Protein AF-A0A016X2Q0-F1 (afdb_monomer_lite)

Radius of gyration: 22.58 Å; chains: 1; bounding box: 54×31×69 Å

Organism: NCBI:txid53326

Foldseek 3Di:
DPPVQQQDAQLQPRDGHPDHVLPDPVQPDLVVVCVSCVVQCHDQAERHRDPDDDDPQPDFAPLVVPDPPPPVPRDRHYVSNDCNVVVVVVVVVVVVVVVVVVVVVVVVVVVVVPPDDDD

Sequence (119 aa):
MKSSECFMTCVYCNVSGKHYSDACPTVTRVADRISILRKEGRCEICVEKRRGVFCNRRFPCFYCKNSAHGDRQYSPHHASICTKPEEFTRSLQLRKEMNARITEYQRQLEQYGAGPSRD

Structure (mmCIF, N/CA/C/O backbone):
data_AF-A0A016X2Q0-F1
#
_entry.id   AF-A0A016X2Q0-F1
#
loop_
_atom_site.group_PDB
_atom_site.id
_atom_site.type_symbol
_atom_site.label_atom_id
_atom_site.label_alt_id
_atom_site.label_comp_id
_atom_site.label_asym_id
_atom_site.label_entity_id
_atom_site.label_seq_id
_atom_site.pdbx_PDB_ins_code
_atom_site.Cartn_x
_atom_site.Cartn_y
_atom_site.Cartn_z
_atom_site.occupancy
_atom_site.B_iso_or_equiv
_atom_site.auth_seq_id
_atom_site.auth_comp_id
_atom_site.auth_asym_id
_atom_site.auth_atom_id
_atom_site.pdbx_PDB_model_num
ATOM 1 N N . MET A 1 1 ? -2.617 18.814 -9.479 1.00 58.75 1 MET A N 1
ATOM 2 C CA . MET A 1 1 ? -1.494 18.238 -10.246 1.00 58.75 1 MET A CA 1
ATOM 3 C C . MET A 1 1 ? -0.901 19.338 -11.099 1.00 58.75 1 MET A C 1
ATOM 5 O O . MET A 1 1 ? -1.668 20.078 -11.704 1.00 58.75 1 MET A O 1
ATOM 9 N N . LYS A 1 2 ? 0.422 19.508 -11.077 1.00 59.94 2 LYS A N 1
ATOM 10 C CA . LYS A 1 2 ? 1.119 20.480 -11.937 1.00 59.94 2 LYS A CA 1
ATOM 11 C C . LYS A 1 2 ? 1.007 20.039 -13.400 1.00 59.94 2 LYS A C 1
ATOM 13 O O . LYS A 1 2 ? 0.860 18.852 -13.673 1.00 59.94 2 LYS A O 1
ATOM 18 N N . SER A 1 3 ? 1.100 20.971 -14.344 1.00 63.88 3 SER A N 1
ATOM 19 C CA . SER A 1 3 ? 0.874 20.733 -15.781 1.00 63.88 3 SER A CA 1
ATOM 20 C C . SER A 1 3 ? 1.761 19.638 -16.402 1.00 63.88 3 SER A C 1
ATOM 22 O O . SER A 1 3 ? 1.389 19.049 -17.407 1.00 63.88 3 SER A O 1
ATOM 24 N N . SER A 1 4 ? 2.908 19.326 -15.793 1.00 62.81 4 SER A N 1
ATOM 25 C CA . SER A 1 4 ? 3.824 18.248 -16.193 1.00 62.81 4 SER A CA 1
ATOM 26 C C . SER A 1 4 ? 3.466 16.864 -15.627 1.00 62.81 4 SER A C 1
ATOM 28 O O . SER A 1 4 ? 3.975 15.852 -16.103 1.00 62.81 4 SER A O 1
ATOM 30 N N . GLU A 1 5 ? 2.584 16.787 -14.629 1.00 67.69 5 GLU A N 1
ATOM 31 C CA . GLU A 1 5 ? 2.209 15.543 -13.943 1.00 67.69 5 GLU A CA 1
ATOM 32 C C . GLU A 1 5 ? 1.071 14.791 -14.657 1.00 67.69 5 GLU A C 1
ATOM 34 O O . GLU A 1 5 ? 0.840 13.618 -14.369 1.00 67.69 5 GLU A O 1
ATOM 39 N N . CYS A 1 6 ? 0.383 15.422 -15.620 1.00 71.94 6 CYS A N 1
ATOM 40 C CA . CYS A 1 6 ? -0.717 14.795 -16.366 1.00 71.94 6 CYS A CA 1
ATOM 41 C C . CYS A 1 6 ? -0.255 13.658 -17.298 1.00 71.94 6 CYS A C 1
ATOM 43 O O . CYS A 1 6 ? -1.046 12.781 -17.635 1.00 71.94 6 CYS A O 1
ATOM 45 N N . PHE A 1 7 ? 1.027 13.634 -17.669 1.00 75.56 7 PHE A N 1
ATOM 46 C CA . PHE A 1 7 ? 1.617 12.583 -18.503 1.00 75.56 7 PHE A CA 1
ATOM 47 C C . PHE A 1 7 ? 2.207 11.425 -17.687 1.00 75.56 7 PHE A C 1
ATOM 49 O O . PHE A 1 7 ? 2.586 10.397 -18.252 1.00 75.56 7 PHE A O 1
ATOM 56 N N . MET A 1 8 ? 2.298 11.557 -16.358 1.00 84.12 8 MET A N 1
ATOM 57 C CA . MET A 1 8 ? 2.845 10.487 -15.528 1.00 84.12 8 MET A CA 1
ATOM 58 C C . MET A 1 8 ? 1.913 9.284 -15.533 1.00 84.12 8 MET A C 1
ATOM 60 O O . MET A 1 8 ? 0.728 9.403 -15.234 1.00 84.12 8 MET A O 1
ATOM 64 N N . THR A 1 9 ? 2.464 8.119 -15.859 1.00 91.88 9 THR A N 1
ATOM 65 C CA . THR A 1 9 ? 1.717 6.864 -15.943 1.00 91.88 9 THR A CA 1
ATOM 66 C C . THR A 1 9 ? 1.969 6.029 -14.701 1.00 91.88 9 THR A C 1
ATOM 68 O O . THR A 1 9 ? 3.118 5.775 -14.337 1.00 91.88 9 THR A O 1
ATOM 71 N N . CYS A 1 10 ? 0.893 5.602 -14.041 1.00 94.88 10 CYS A N 1
ATOM 72 C CA . CYS A 1 10 ? 0.997 4.701 -12.905 1.00 94.88 10 CYS A CA 1
ATOM 73 C C . CYS A 1 10 ? 1.642 3.378 -13.333 1.00 94.88 10 CYS A C 1
ATOM 75 O O . CYS A 1 10 ? 1.162 2.717 -14.249 1.00 94.88 10 CYS A O 1
ATOM 77 N N . VAL A 1 11 ? 2.692 2.961 -12.623 1.00 95.31 11 VAL A N 1
ATOM 78 C CA . VAL A 1 11 ? 3.467 1.745 -12.936 1.00 95.31 11 VAL A CA 1
ATOM 79 C C . VAL A 1 11 ? 2.648 0.456 -12.777 1.00 95.31 11 VAL A C 1
ATOM 81 O O . VAL A 1 11 ? 3.027 -0.570 -13.326 1.00 95.31 11 VAL A O 1
ATOM 84 N N . TYR A 1 12 ? 1.535 0.496 -12.040 1.00 96.56 12 TYR A N 1
ATOM 85 C CA . TYR A 1 12 ? 0.771 -0.705 -11.688 1.00 96.56 12 TYR A CA 1
ATOM 86 C C . TYR A 1 12 ? -0.522 -0.872 -12.485 1.00 96.56 12 TYR A C 1
ATOM 88 O O . TYR A 1 12 ? -0.838 -1.976 -12.910 1.00 96.56 12 TYR A O 1
ATOM 96 N N . CYS A 1 13 ? -1.281 0.211 -12.682 1.00 95.88 13 CYS A N 1
ATOM 97 C CA . CYS A 1 13 ? -2.557 0.167 -13.409 1.00 95.88 13 CYS A CA 1
ATOM 98 C C . CYS A 1 13 ? -2.500 0.838 -14.787 1.00 95.88 13 CYS A C 1
ATOM 100 O O . CYS A 1 13 ? -3.501 0.849 -15.495 1.00 95.88 13 CYS A O 1
ATOM 102 N N . ASN A 1 14 ? -1.353 1.414 -15.164 1.00 94.25 14 ASN A N 1
ATOM 103 C CA . ASN A 1 14 ? -1.116 2.074 -16.451 1.00 94.25 14 ASN A CA 1
ATOM 104 C C . ASN A 1 14 ? -2.039 3.268 -16.766 1.00 94.25 14 ASN A C 1
ATOM 106 O O . ASN A 1 14 ? -2.060 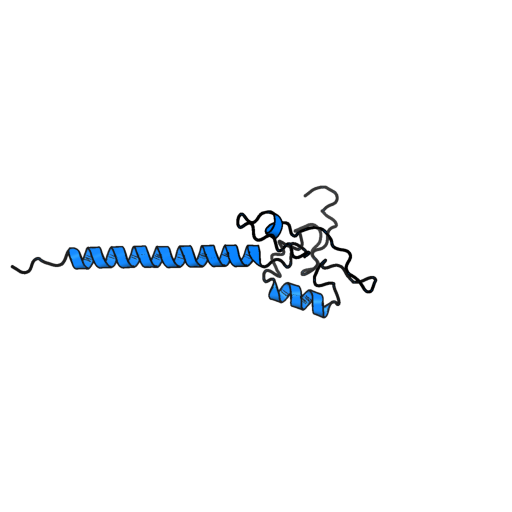3.751 -17.894 1.00 94.25 14 ASN A O 1
ATOM 110 N N . VAL A 1 15 ? -2.763 3.796 -15.775 1.00 94.44 15 VAL A N 1
ATOM 111 C CA . VAL A 1 15 ? -3.545 5.031 -15.922 1.00 94.44 15 VAL A CA 1
ATOM 112 C C . VAL A 1 15 ? -2.619 6.245 -15.837 1.00 94.44 15 VAL A C 1
ATOM 114 O O . VAL A 1 15 ? -1.846 6.376 -14.883 1.00 94.44 15 VAL A O 1
ATOM 117 N N . SER A 1 16 ? -2.719 7.152 -16.808 1.00 93.19 16 SER A N 1
ATOM 118 C CA . SER A 1 16 ? -1.929 8.387 -16.863 1.00 93.19 16 SER A CA 1
ATOM 119 C C . SER A 1 16 ? -2.646 9.569 -16.208 1.00 93.19 16 SER A C 1
ATOM 121 O O . SER A 1 16 ? -3.862 9.717 -16.326 1.00 93.19 16 SER A O 1
ATOM 123 N N . GLY A 1 17 ? -1.899 10.412 -15.494 1.00 88.69 17 GLY A N 1
ATOM 124 C CA . GLY A 1 17 ? -2.346 11.731 -15.035 1.00 88.69 17 GLY A CA 1
ATOM 125 C C . GLY A 1 17 ? -3.468 11.755 -13.997 1.00 88.69 17 GLY A C 1
ATOM 126 O O . GLY A 1 17 ? -3.999 12.824 -13.712 1.00 88.69 17 GLY A O 1
ATOM 127 N N . LYS A 1 18 ? -3.864 10.603 -13.442 1.00 89.62 18 LYS A N 1
ATOM 128 C CA . LYS A 1 18 ? -4.928 10.515 -12.424 1.00 89.62 18 LYS A CA 1
ATOM 129 C C . LYS A 1 18 ? -4.391 10.403 -11.003 1.00 89.62 18 LYS A C 1
ATOM 131 O O . LYS A 1 18 ? -5.018 10.907 -10.080 1.00 89.62 18 LYS A O 1
ATOM 136 N N . HIS A 1 19 ? -3.262 9.727 -10.820 1.00 92.25 19 HIS A N 1
ATOM 137 C CA . HIS A 1 19 ? -2.648 9.511 -9.514 1.00 92.25 19 HIS A CA 1
ATOM 138 C C . HIS A 1 19 ? -1.155 9.213 -9.650 1.00 92.25 19 HIS A C 1
ATOM 140 O O . HIS A 1 19 ? -0.679 8.782 -10.701 1.00 92.25 19 HIS A O 1
ATOM 146 N N . TYR A 1 20 ? -0.430 9.406 -8.554 1.00 91.38 20 TYR A N 1
ATOM 147 C CA . TYR A 1 20 ? 0.929 8.904 -8.396 1.00 91.38 20 TYR A CA 1
ATOM 148 C C . TYR A 1 20 ? 0.912 7.402 -8.111 1.00 91.38 20 TYR A C 1
ATOM 150 O O . TYR A 1 20 ? -0.010 6.903 -7.469 1.00 91.38 20 TYR A O 1
ATOM 158 N N . SER A 1 21 ? 1.940 6.674 -8.555 1.00 93.56 21 SER A N 1
ATOM 159 C CA . SER A 1 21 ? 2.012 5.214 -8.397 1.00 93.56 21 SER A CA 1
ATOM 160 C C . SER A 1 21 ? 1.885 4.749 -6.938 1.00 93.56 21 SER A C 1
ATOM 162 O O . SER A 1 21 ? 1.354 3.672 -6.687 1.00 93.56 21 SER A O 1
ATOM 164 N N . ASP A 1 22 ? 2.345 5.534 -5.961 1.00 93.12 22 ASP A N 1
ATOM 165 C CA . ASP A 1 22 ? 2.210 5.215 -4.531 1.00 93.12 22 ASP A CA 1
ATOM 166 C C . ASP A 1 22 ? 0.768 5.289 -4.014 1.00 93.12 22 ASP A C 1
ATOM 168 O O . ASP A 1 22 ? 0.408 4.525 -3.115 1.00 93.12 22 ASP A O 1
ATOM 172 N N . ALA A 1 23 ? -0.068 6.094 -4.663 1.00 93.75 23 ALA A N 1
ATOM 173 C CA . ALA A 1 23 ? -1.490 6.261 -4.396 1.00 93.75 23 ALA A CA 1
ATOM 174 C C . ALA A 1 23 ? -2.394 5.484 -5.376 1.00 93.75 23 ALA A C 1
ATOM 176 O O . ALA A 1 23 ? -3.546 5.863 -5.584 1.00 93.75 23 ALA A O 1
ATOM 177 N N . CYS A 1 24 ? -1.897 4.413 -6.011 1.00 95.69 24 CYS A N 1
ATOM 178 C CA . CYS A 1 24 ? -2.708 3.621 -6.939 1.00 95.69 24 CYS A CA 1
ATOM 179 C C . CYS A 1 24 ? -3.942 3.005 -6.247 1.00 95.69 24 CYS A C 1
ATOM 181 O O . CYS A 1 24 ? -3.762 2.213 -5.317 1.00 95.69 24 CYS A O 1
ATOM 183 N N . PRO A 1 25 ? -5.175 3.305 -6.712 1.00 95.00 25 PRO A N 1
ATOM 184 C CA . PRO A 1 25 ? -6.400 2.786 -6.102 1.00 95.00 25 PRO A CA 1
ATOM 185 C C . PRO A 1 25 ? -6.721 1.350 -6.536 1.00 95.00 25 PRO A C 1
ATOM 187 O O . PRO A 1 25 ? -7.441 0.648 -5.838 1.00 95.00 25 PRO A O 1
ATOM 190 N N . THR A 1 26 ? -6.198 0.906 -7.682 1.00 97.12 26 THR A N 1
ATOM 191 C CA . THR A 1 26 ? -6.445 -0.440 -8.222 1.00 97.12 26 THR A CA 1
ATOM 192 C C . THR A 1 26 ? -5.517 -1.479 -7.600 1.00 97.12 26 THR A C 1
ATOM 194 O O . THR A 1 26 ? -5.939 -2.592 -7.312 1.00 97.12 26 THR A O 1
ATOM 197 N N . VAL A 1 27 ? -4.249 -1.118 -7.381 1.00 96.69 27 VAL A N 1
ATOM 198 C CA . VAL A 1 27 ? -3.241 -1.996 -6.776 1.00 96.69 27 VAL A CA 1
ATOM 199 C C . VAL A 1 27 ? -2.813 -1.379 -5.453 1.00 96.69 27 VAL A C 1
ATOM 201 O O . VAL A 1 27 ? -1.872 -0.582 -5.378 1.00 96.69 27 VAL A O 1
ATOM 204 N N . THR A 1 28 ? -3.559 -1.709 -4.404 1.00 94.81 28 THR A N 1
ATOM 205 C CA . THR A 1 28 ? -3.413 -1.089 -3.083 1.00 94.81 28 THR A CA 1
ATOM 206 C C . THR A 1 28 ? -2.321 -1.743 -2.248 1.00 94.81 28 THR A C 1
ATOM 208 O O . THR A 1 28 ? -1.620 -1.029 -1.538 1.00 94.81 28 THR A O 1
ATOM 211 N N . ARG A 1 29 ? -2.134 -3.065 -2.371 1.00 96.81 29 ARG A N 1
ATOM 212 C CA . ARG A 1 29 ? -1.190 -3.824 -1.542 1.00 96.81 29 ARG A CA 1
ATOM 213 C C . ARG A 1 29 ? 0.236 -3.774 -2.085 1.00 96.81 29 ARG A C 1
ATOM 215 O O . ARG A 1 29 ? 0.480 -4.070 -3.253 1.00 96.81 29 ARG A O 1
ATOM 222 N N . VAL A 1 30 ? 1.204 -3.512 -1.216 1.00 96.38 30 VAL A N 1
ATOM 223 C CA . VAL A 1 30 ? 2.643 -3.503 -1.506 1.00 96.38 30 VAL A CA 1
ATOM 224 C C . VAL A 1 30 ? 3.109 -4.860 -2.024 1.00 96.38 30 VAL A C 1
ATOM 226 O O . VAL A 1 30 ? 3.897 -4.909 -2.964 1.00 96.38 30 VAL A O 1
ATOM 229 N N . ALA A 1 31 ? 2.584 -5.959 -1.477 1.00 97.19 31 ALA A N 1
ATOM 230 C CA . ALA A 1 31 ? 2.899 -7.305 -1.956 1.00 97.19 31 ALA A CA 1
ATOM 231 C C . ALA A 1 31 ? 2.532 -7.492 -3.442 1.00 97.19 31 ALA A C 1
ATOM 233 O O . ALA A 1 31 ? 3.348 -7.983 -4.226 1.00 97.19 31 ALA A O 1
ATOM 234 N N . ASP A 1 32 ? 1.349 -7.025 -3.848 1.00 97.88 32 ASP A N 1
ATOM 235 C CA . ASP A 1 32 ? 0.877 -7.121 -5.234 1.00 97.88 32 ASP A CA 1
ATOM 236 C C . ASP A 1 32 ? 1.711 -6.221 -6.152 1.00 97.88 32 ASP A C 1
ATOM 238 O O . ASP A 1 32 ? 2.118 -6.629 -7.240 1.00 97.88 32 ASP A O 1
ATOM 242 N N . ARG A 1 33 ? 2.057 -5.019 -5.676 1.00 97.38 33 ARG A N 1
ATOM 243 C CA . ARG A 1 33 ? 2.961 -4.098 -6.378 1.00 97.38 33 ARG A CA 1
ATOM 244 C C . ARG A 1 33 ? 4.322 -4.743 -6.641 1.00 97.38 33 ARG A C 1
ATOM 246 O O . ARG A 1 33 ? 4.792 -4.707 -7.774 1.00 97.38 33 ARG A O 1
ATOM 253 N N . ILE A 1 34 ? 4.934 -5.372 -5.636 1.00 96.06 34 ILE A N 1
ATOM 254 C CA . ILE A 1 34 ? 6.217 -6.082 -5.780 1.00 96.06 34 ILE A CA 1
ATOM 255 C C . ILE A 1 34 ? 6.094 -7.232 -6.789 1.00 96.06 34 ILE A C 1
ATOM 257 O O . ILE A 1 34 ? 6.966 -7.391 -7.643 1.00 96.06 34 ILE A O 1
ATOM 261 N N . SER A 1 35 ? 5.000 -7.996 -6.739 1.00 97.38 35 SER A N 1
ATOM 262 C CA . SER A 1 35 ? 4.733 -9.077 -7.696 1.00 97.38 35 SER A CA 1
ATOM 263 C C . SER A 1 35 ? 4.678 -8.568 -9.142 1.00 97.38 35 SER A C 1
ATOM 265 O O . SER A 1 35 ? 5.329 -9.131 -10.025 1.00 97.38 35 SER A O 1
ATOM 267 N N . ILE A 1 36 ? 3.992 -7.444 -9.381 1.00 96.81 36 ILE A N 1
ATOM 268 C CA . ILE A 1 36 ? 3.946 -6.786 -10.697 1.00 96.81 36 ILE A CA 1
ATOM 269 C C . ILE A 1 36 ? 5.348 -6.358 -11.142 1.00 96.81 36 ILE A C 1
ATOM 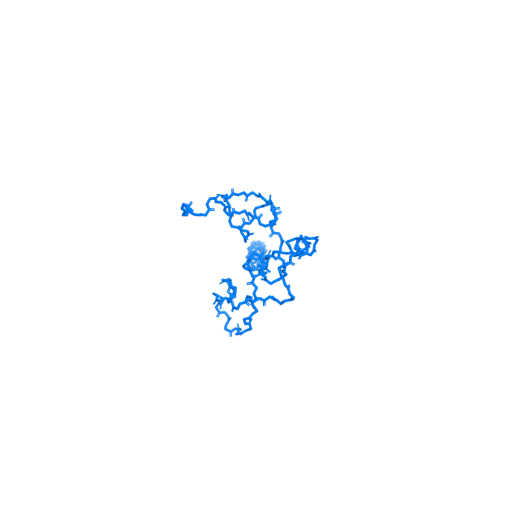271 O O . ILE A 1 36 ? 5.744 -6.652 -12.268 1.00 96.81 36 ILE A O 1
ATOM 275 N N . LEU A 1 37 ? 6.133 -5.719 -10.265 1.00 95.12 37 LEU A N 1
ATOM 276 C CA . LEU A 1 37 ? 7.494 -5.286 -10.608 1.00 95.12 37 LEU A CA 1
ATOM 277 C C . LEU A 1 37 ? 8.378 -6.464 -11.026 1.00 95.12 37 LEU A C 1
ATOM 279 O O . LEU A 1 37 ? 9.084 -6.362 -12.029 1.00 95.12 37 LEU A O 1
ATOM 283 N N . ARG A 1 38 ? 8.307 -7.587 -10.301 1.00 94.25 38 ARG A N 1
ATOM 284 C CA . ARG A 1 38 ? 9.032 -8.820 -10.642 1.00 94.25 38 ARG A CA 1
ATOM 285 C C . ARG A 1 38 ? 8.603 -9.368 -11.993 1.00 94.25 38 ARG A C 1
ATOM 287 O O . ARG A 1 38 ? 9.457 -9.628 -12.837 1.00 94.25 38 ARG A O 1
ATOM 294 N N . LYS A 1 39 ? 7.291 -9.489 -12.212 1.00 95.19 39 LYS A N 1
ATOM 295 C CA . LYS A 1 39 ? 6.713 -9.988 -13.466 1.00 95.19 39 LYS A CA 1
ATOM 296 C C . LYS A 1 39 ? 7.129 -9.138 -14.669 1.00 95.19 39 LYS A C 1
ATOM 298 O O . LYS A 1 39 ? 7.388 -9.675 -15.738 1.00 95.19 39 LYS A O 1
ATOM 303 N N . GLU A 1 40 ? 7.223 -7.824 -14.492 1.00 93.50 40 GLU A N 1
ATOM 304 C CA . GLU A 1 40 ? 7.616 -6.883 -15.546 1.00 93.50 40 GLU A CA 1
ATOM 305 C C . GLU A 1 40 ? 9.134 -6.643 -15.642 1.00 93.50 40 GLU A C 1
ATOM 307 O O . GLU A 1 40 ? 9.580 -5.813 -16.437 1.00 93.50 40 GLU A O 1
ATOM 312 N N . GLY A 1 41 ? 9.946 -7.324 -14.824 1.00 92.06 41 GLY A N 1
ATOM 313 C CA . GLY A 1 41 ? 11.404 -7.165 -14.813 1.00 92.06 41 GLY A CA 1
ATOM 314 C C . GLY A 1 41 ? 11.892 -5.788 -14.335 1.00 92.06 41 GLY A C 1
ATOM 315 O O . GLY A 1 41 ? 13.019 -5.378 -14.642 1.00 92.06 41 GLY A O 1
ATOM 316 N N . ARG A 1 42 ? 11.060 -5.058 -13.590 1.00 92.94 42 ARG A N 1
ATOM 317 C CA . ARG A 1 42 ? 11.363 -3.733 -13.038 1.00 92.94 42 ARG A CA 1
ATOM 318 C C . ARG A 1 42 ? 12.197 -3.830 -11.766 1.00 92.94 42 ARG A C 1
ATOM 320 O O . ARG A 1 42 ? 12.257 -4.855 -11.096 1.00 92.94 42 ARG A O 1
ATOM 327 N N . CYS A 1 43 ? 12.859 -2.732 -11.425 1.00 91.44 43 CYS A N 1
ATOM 328 C CA . CYS A 1 43 ? 13.647 -2.655 -10.205 1.00 91.44 43 CYS A CA 1
ATOM 329 C C . CYS A 1 43 ? 12.751 -2.584 -8.954 1.00 91.44 43 CYS A C 1
ATOM 331 O O . CYS A 1 43 ? 11.974 -1.644 -8.805 1.00 91.44 43 CYS A O 1
ATOM 333 N N . GLU A 1 44 ? 12.941 -3.500 -8.001 1.00 91.31 44 GLU A N 1
ATOM 334 C CA . GLU A 1 44 ? 12.255 -3.513 -6.691 1.00 91.31 44 GLU A CA 1
ATOM 335 C C . GLU A 1 44 ? 12.754 -2.429 -5.715 1.00 91.31 44 GLU A C 1
ATOM 337 O O . GLU A 1 44 ? 12.414 -2.441 -4.541 1.00 91.31 44 GLU A O 1
ATOM 342 N N . ILE A 1 45 ? 13.565 -1.478 -6.185 1.00 90.50 45 ILE A N 1
ATOM 343 C CA . ILE A 1 45 ? 14.015 -0.315 -5.410 1.00 90.50 45 ILE A CA 1
ATOM 344 C C . ILE A 1 45 ? 13.452 0.970 -6.012 1.00 90.50 45 ILE A C 1
ATOM 346 O O . ILE A 1 45 ? 12.887 1.792 -5.295 1.00 90.50 45 ILE A O 1
ATOM 350 N N . CYS A 1 46 ? 13.606 1.179 -7.323 1.00 91.19 46 CYS A N 1
ATOM 351 C CA . CYS A 1 46 ? 13.214 2.429 -7.978 1.00 91.19 46 CYS A CA 1
ATOM 352 C C . CYS A 1 46 ? 11.996 2.329 -8.895 1.00 91.19 46 CYS A C 1
ATOM 354 O O . CYS A 1 46 ? 11.635 3.356 -9.448 1.00 91.19 46 CYS A O 1
ATOM 356 N N . VAL A 1 47 ? 11.393 1.147 -9.062 1.00 93.31 47 VAL A N 1
ATOM 357 C CA . VAL A 1 47 ? 10.226 0.832 -9.922 1.00 93.31 47 VAL A CA 1
ATOM 358 C C . VAL A 1 47 ? 10.401 1.052 -11.431 1.00 93.31 47 VAL A C 1
ATOM 360 O O . VAL A 1 47 ? 9.538 0.679 -12.232 1.00 93.31 47 VAL A O 1
ATOM 363 N N . GLU A 1 48 ? 11.545 1.587 -11.844 1.00 90.06 48 GLU A N 1
ATOM 364 C CA . GLU A 1 48 ? 11.882 1.784 -13.249 1.00 90.06 48 GLU A CA 1
ATOM 365 C C . GLU A 1 48 ? 12.197 0.466 -13.963 1.00 90.06 48 GLU A C 1
ATOM 367 O O . GLU A 1 48 ? 12.701 -0.498 -13.369 1.00 90.06 48 GLU A O 1
ATOM 372 N N . LYS A 1 49 ? 11.940 0.439 -15.277 1.00 88.19 49 LYS A N 1
ATOM 373 C CA . LYS A 1 49 ? 12.450 -0.626 -16.149 1.00 88.19 49 LYS A CA 1
ATOM 374 C C . LYS A 1 49 ? 13.976 -0.533 -16.175 1.00 88.19 49 LYS A C 1
ATOM 376 O O . LYS A 1 49 ? 14.533 0.531 -16.449 1.00 88.19 49 LYS A O 1
ATOM 381 N N . ARG A 1 50 ? 14.662 -1.636 -15.867 1.00 74.81 50 ARG A N 1
ATOM 382 C CA . ARG A 1 50 ? 16.129 -1.658 -15.822 1.00 74.81 50 ARG A CA 1
ATOM 383 C C . ARG A 1 50 ? 16.702 -1.379 -17.215 1.00 74.81 50 ARG A C 1
ATOM 385 O O . ARG A 1 50 ? 16.414 -2.113 -18.152 1.00 74.81 50 ARG A O 1
ATOM 392 N N . ARG A 1 51 ? 17.538 -0.342 -17.333 1.00 64.75 51 ARG A N 1
ATOM 393 C CA . ARG A 1 51 ? 18.405 -0.094 -18.505 1.00 64.75 51 ARG A CA 1
ATOM 394 C C . ARG A 1 51 ? 19.867 -0.525 -18.264 1.00 64.75 51 ARG A C 1
ATOM 396 O O . ARG A 1 51 ? 20.725 -0.233 -19.083 1.00 64.75 51 ARG A O 1
ATOM 403 N N . GLY A 1 52 ? 20.157 -1.196 -17.142 1.00 63.69 52 GLY A N 1
ATOM 404 C CA . GLY A 1 52 ? 21.503 -1.616 -16.731 1.00 63.69 52 GLY A CA 1
ATOM 405 C C . GLY A 1 52 ? 21.494 -2.534 -15.500 1.00 63.69 52 GLY A C 1
ATOM 406 O O . GLY A 1 52 ? 20.426 -2.913 -15.015 1.00 63.69 52 GLY A O 1
ATOM 407 N N . VAL A 1 53 ? 22.686 -2.887 -15.002 1.00 66.81 53 VAL A N 1
ATOM 408 C CA . VAL A 1 53 ? 22.886 -3.925 -13.964 1.00 66.81 53 VAL A CA 1
ATOM 409 C C . VAL A 1 53 ? 22.591 -3.422 -12.540 1.00 66.81 53 VAL A C 1
ATOM 411 O O . VAL A 1 53 ? 22.094 -4.185 -11.715 1.00 66.81 53 VAL A O 1
ATOM 414 N N . PHE A 1 54 ? 22.820 -2.135 -12.253 1.00 76.00 54 PHE A N 1
ATOM 415 C CA . PHE A 1 54 ? 22.720 -1.573 -10.898 1.00 76.00 54 PHE A CA 1
ATOM 416 C C . PHE A 1 54 ? 21.641 -0.487 -10.773 1.00 76.00 54 PHE A C 1
ATOM 418 O O . PHE A 1 54 ? 21.433 0.322 -11.678 1.00 76.00 54 PHE A O 1
ATOM 425 N N . CYS A 1 55 ? 20.950 -0.458 -9.627 1.00 85.25 55 CYS A N 1
ATOM 426 C CA . CYS A 1 55 ? 20.010 0.607 -9.282 1.00 85.25 55 CYS A CA 1
ATOM 427 C C . CYS A 1 55 ? 20.756 1.803 -8.676 1.00 85.25 55 CYS A C 1
ATOM 429 O O . CYS A 1 55 ? 21.421 1.662 -7.655 1.00 85.25 55 CYS A O 1
ATOM 431 N N . ASN A 1 56 ? 20.580 2.996 -9.250 1.00 81.69 56 ASN A N 1
ATOM 432 C CA . ASN A 1 56 ? 21.238 4.224 -8.781 1.00 81.69 56 ASN A CA 1
ATOM 433 C C . ASN A 1 56 ? 20.373 5.067 -7.826 1.00 81.69 56 ASN A C 1
ATOM 435 O O . ASN A 1 56 ? 20.670 6.240 -7.592 1.00 81.69 56 ASN A O 1
ATOM 439 N N . ARG A 1 57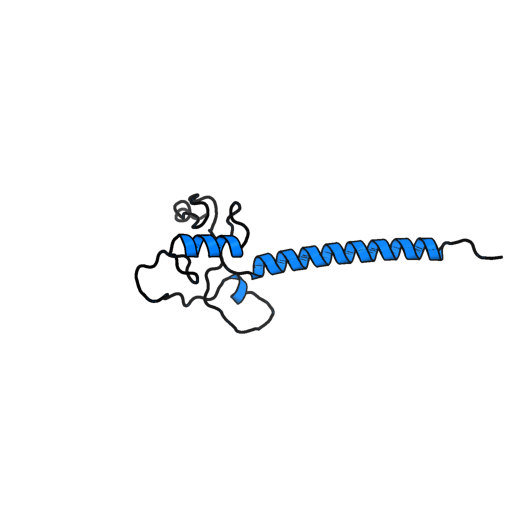 ? 19.281 4.516 -7.278 1.00 84.56 57 ARG A N 1
ATOM 440 C CA . ARG A 1 57 ? 18.427 5.261 -6.343 1.00 84.56 57 ARG A CA 1
ATOM 441 C C . ARG A 1 57 ? 19.160 5.471 -5.020 1.00 84.56 57 ARG A C 1
ATOM 443 O O . ARG A 1 57 ? 19.425 4.520 -4.298 1.00 84.56 57 ARG A O 1
ATOM 450 N N . ARG A 1 58 ? 19.414 6.736 -4.688 1.00 80.44 58 ARG A N 1
ATOM 451 C CA . ARG A 1 58 ? 20.056 7.152 -3.427 1.00 80.44 58 ARG A CA 1
ATOM 452 C C . ARG A 1 58 ? 19.121 7.918 -2.489 1.00 80.44 58 ARG A C 1
ATOM 454 O O . ARG A 1 58 ? 19.456 8.133 -1.332 1.00 8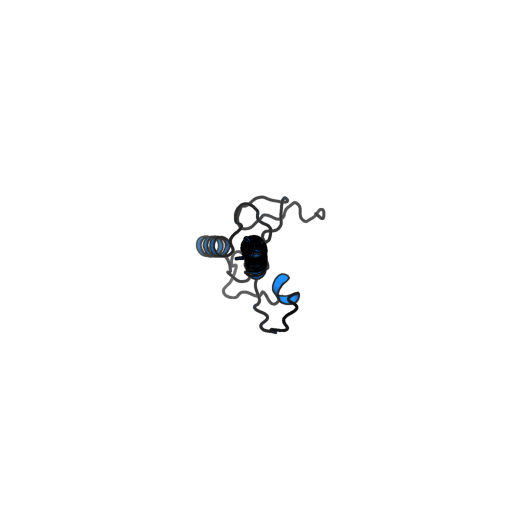0.44 58 ARG A O 1
ATOM 461 N N . PHE A 1 59 ? 17.955 8.340 -2.981 1.00 82.00 59 PHE A N 1
ATOM 462 C CA . PHE A 1 59 ? 17.027 9.161 -2.207 1.00 82.00 59 PHE A CA 1
ATOM 463 C C . PHE A 1 59 ? 16.214 8.324 -1.212 1.00 82.00 59 PHE A C 1
ATOM 465 O O . PHE A 1 59 ? 15.695 7.265 -1.593 1.00 82.00 59 PHE A O 1
ATOM 472 N N . PRO A 1 60 ? 16.049 8.811 0.033 1.00 86.12 60 PRO A N 1
ATOM 473 C CA . PRO A 1 60 ? 15.240 8.128 1.027 1.00 86.12 60 PRO A CA 1
ATOM 474 C C . PRO A 1 60 ? 13.770 8.099 0.600 1.00 86.12 60 PRO A C 1
ATOM 476 O O . PRO A 1 60 ? 13.265 9.009 -0.064 1.00 86.12 60 PRO A O 1
ATOM 479 N N . CYS A 1 61 ? 13.068 7.044 1.004 1.00 89.50 61 CYS A N 1
ATOM 480 C CA . CYS A 1 61 ? 11.620 6.974 0.857 1.00 89.50 61 CYS A CA 1
ATOM 481 C C . CYS A 1 61 ? 10.944 8.110 1.645 1.00 89.50 61 CYS A C 1
ATOM 483 O O . CYS A 1 61 ? 11.307 8.370 2.794 1.00 89.50 61 CYS A O 1
ATOM 485 N N . PHE A 1 62 ? 9.933 8.748 1.047 1.00 87.38 62 PHE A N 1
ATOM 486 C CA . PHE A 1 62 ? 9.158 9.829 1.666 1.00 87.38 62 PHE A CA 1
ATOM 487 C C . PHE A 1 62 ? 8.566 9.419 3.025 1.00 87.38 62 PHE A C 1
ATOM 489 O O . PHE A 1 62 ? 8.707 10.146 4.005 1.00 87.38 62 PHE A O 1
ATOM 496 N N . TYR A 1 63 ? 7.973 8.224 3.109 1.00 88.50 63 TYR A N 1
ATOM 497 C CA . TYR A 1 63 ? 7.373 7.718 4.346 1.00 88.50 63 TYR A CA 1
ATOM 498 C C . TYR A 1 63 ? 8.416 7.337 5.399 1.00 88.50 63 TYR A C 1
ATOM 500 O O . TYR A 1 63 ? 8.186 7.522 6.591 1.00 88.50 63 TYR A O 1
ATOM 508 N N . CYS A 1 64 ? 9.578 6.828 4.979 1.00 86.44 64 CYS A N 1
ATOM 509 C CA . CYS A 1 64 ? 10.637 6.468 5.920 1.00 86.44 64 CYS A CA 1
ATOM 510 C C . CYS A 1 64 ? 11.373 7.681 6.472 1.00 86.44 64 CYS A C 1
ATOM 512 O O . CYS A 1 64 ? 11.719 7.681 7.644 1.00 86.44 64 CYS A O 1
ATOM 514 N N . LYS A 1 65 ? 11.571 8.720 5.658 1.00 82.38 65 LYS A N 1
ATOM 515 C CA . LYS A 1 65 ? 12.154 9.988 6.105 1.00 82.38 65 LYS A CA 1
ATOM 516 C C . LYS A 1 65 ? 11.329 10.639 7.220 1.00 82.38 65 LYS A C 1
ATOM 518 O O . LYS A 1 65 ? 11.896 11.257 8.111 1.00 82.38 65 LYS A O 1
ATOM 523 N N . ASN A 1 66 ? 10.005 10.538 7.138 1.00 71.88 66 ASN A N 1
ATOM 524 C CA . ASN A 1 66 ? 9.088 11.288 7.996 1.00 71.88 66 ASN A CA 1
ATOM 525 C C . ASN A 1 66 ? 8.601 10.494 9.222 1.00 71.88 66 ASN A C 1
ATOM 527 O O . ASN A 1 66 ? 7.716 10.964 9.934 1.00 71.88 66 ASN A O 1
ATOM 531 N N . SER A 1 67 ? 9.120 9.290 9.480 1.00 65.62 67 SER A N 1
ATOM 532 C CA . SER A 1 67 ? 8.717 8.527 10.664 1.00 65.62 67 SER A CA 1
ATOM 533 C C . SER A 1 67 ? 9.371 9.079 11.932 1.00 65.62 67 SER A C 1
ATOM 535 O O . SER A 1 67 ? 10.592 9.160 12.009 1.00 65.62 67 SER A O 1
ATOM 537 N N . ALA A 1 68 ? 8.549 9.401 12.937 1.00 62.22 68 ALA A N 1
ATOM 538 C CA . ALA A 1 68 ? 8.963 9.962 14.229 1.00 62.22 68 ALA A CA 1
ATOM 539 C C . ALA A 1 68 ? 9.864 9.032 15.068 1.00 62.22 68 ALA A C 1
ATOM 541 O O . ALA A 1 68 ? 10.547 9.484 15.984 1.00 62.22 68 ALA A O 1
ATOM 542 N N . HIS A 1 69 ? 9.888 7.736 14.754 1.00 55.62 69 HIS A N 1
ATOM 543 C CA . HIS A 1 69 ? 10.819 6.789 15.351 1.00 55.62 69 HIS A CA 1
ATOM 544 C C . HIS A 1 69 ? 12.148 6.887 14.602 1.00 55.62 69 HIS A C 1
ATOM 546 O O . HIS A 1 69 ? 12.235 6.474 13.448 1.00 55.62 69 HIS A O 1
ATOM 552 N N . GLY A 1 70 ? 13.161 7.463 15.259 1.00 50.12 70 GLY A N 1
ATOM 553 C CA . GLY A 1 70 ? 14.525 7.694 14.761 1.00 50.12 70 GLY A CA 1
ATOM 554 C C . GLY A 1 70 ? 15.351 6.433 14.476 1.00 50.12 70 GLY A C 1
ATOM 555 O O . GLY A 1 70 ? 16.570 6.451 14.627 1.00 50.12 70 GLY A O 1
ATOM 556 N N . ASP A 1 71 ? 14.698 5.355 14.056 1.00 53.19 71 ASP A N 1
ATOM 557 C CA . ASP A 1 71 ? 15.301 4.257 13.319 1.00 53.19 71 ASP A CA 1
ATOM 558 C C . ASP A 1 71 ? 15.910 4.852 12.034 1.00 53.19 71 ASP A C 1
ATOM 560 O O . ASP A 1 71 ? 15.230 5.211 11.072 1.00 53.19 71 ASP A O 1
ATOM 564 N N . ARG A 1 72 ? 17.233 5.032 12.067 1.00 53.28 72 ARG A N 1
ATOM 565 C CA . ARG A 1 72 ? 18.052 5.554 10.967 1.00 53.28 72 ARG A CA 1
ATOM 566 C C . ARG A 1 72 ? 18.340 4.500 9.894 1.00 53.28 72 ARG A C 1
ATOM 568 O O . ARG A 1 72 ? 19.266 4.696 9.106 1.00 53.28 72 ARG A O 1
ATOM 575 N N . GLN A 1 73 ? 17.599 3.394 9.820 1.00 57.19 73 GLN A N 1
ATOM 576 C CA . GLN A 1 73 ? 17.764 2.424 8.746 1.00 57.19 73 GLN A CA 1
ATOM 577 C C . GLN A 1 73 ? 17.024 2.917 7.496 1.00 57.19 73 GLN A C 1
ATOM 579 O O . GLN A 1 73 ? 15.955 2.453 7.098 1.00 57.19 73 GLN A O 1
ATOM 584 N N . TYR A 1 74 ? 17.619 3.928 6.861 1.00 64.94 74 TYR A N 1
ATOM 585 C CA . TYR A 1 74 ? 17.196 4.436 5.566 1.00 64.94 74 TYR A CA 1
ATOM 586 C C . TYR A 1 74 ? 17.374 3.344 4.508 1.00 64.94 74 TYR A C 1
ATOM 588 O O . TYR A 1 74 ? 18.432 3.217 3.901 1.00 64.94 74 TYR A O 1
ATOM 596 N N . SER A 1 75 ? 16.325 2.563 4.259 1.00 71.12 75 SER A N 1
ATOM 597 C CA . SER A 1 75 ? 16.270 1.706 3.078 1.00 71.12 75 SER A CA 1
ATOM 598 C C . SER A 1 75 ? 15.960 2.575 1.851 1.00 71.12 75 SER A C 1
ATOM 600 O O . SER A 1 75 ? 14.885 3.193 1.808 1.00 71.12 75 SER A O 1
ATOM 602 N N . PRO A 1 76 ? 16.858 2.677 0.853 1.00 84.19 76 PRO A N 1
ATOM 603 C CA . PRO A 1 76 ? 16.539 3.346 -0.397 1.00 84.19 76 PRO A CA 1
ATOM 604 C C . PRO A 1 76 ? 15.487 2.513 -1.133 1.00 84.19 76 PRO A C 1
ATOM 606 O O . PRO A 1 76 ? 15.772 1.430 -1.628 1.00 84.19 76 PRO A O 1
ATOM 609 N N . HIS A 1 77 ? 14.259 3.023 -1.203 1.00 90.94 77 HIS A N 1
ATOM 610 C CA . HIS A 1 77 ? 13.169 2.442 -1.987 1.00 90.94 77 HIS A CA 1
ATOM 611 C C . HIS A 1 77 ? 12.194 3.526 -2.453 1.00 90.94 77 HIS A C 1
ATOM 613 O O . HIS A 1 77 ? 12.197 4.666 -1.967 1.00 90.94 77 HIS A O 1
ATOM 619 N N . HIS A 1 78 ? 11.395 3.200 -3.462 1.00 92.94 78 HIS A N 1
ATOM 620 C CA . HIS A 1 78 ? 10.350 4.063 -3.986 1.00 92.94 78 HIS A CA 1
ATOM 621 C C . HIS A 1 78 ? 9.157 4.083 -3.026 1.00 92.94 78 HIS A C 1
ATOM 623 O O . HIS A 1 78 ? 8.792 3.055 -2.464 1.00 92.94 78 HIS A O 1
ATOM 629 N N . ALA A 1 79 ? 8.519 5.244 -2.853 1.00 92.50 79 ALA A N 1
ATOM 630 C CA . ALA A 1 79 ? 7.404 5.408 -1.914 1.00 92.50 79 ALA A CA 1
ATOM 631 C C . ALA A 1 79 ? 6.272 4.394 -2.158 1.00 92.50 79 ALA A C 1
ATOM 633 O O . ALA A 1 79 ? 5.657 3.898 -1.220 1.00 92.50 79 ALA A O 1
ATOM 634 N N . SER A 1 80 ? 6.067 4.008 -3.418 1.00 94.62 80 SER A N 1
ATOM 635 C CA . SER A 1 80 ? 5.012 3.080 -3.820 1.00 94.62 80 SER A CA 1
ATOM 636 C C . SER A 1 80 ? 5.196 1.628 -3.380 1.00 94.62 80 SER A C 1
ATOM 638 O O . SER A 1 80 ? 4.258 0.853 -3.535 1.00 94.62 80 SER A O 1
ATOM 640 N N . ILE A 1 81 ? 6.360 1.248 -2.861 1.00 94.94 81 ILE A N 1
ATOM 641 C CA . ILE A 1 81 ? 6.630 -0.090 -2.309 1.00 94.94 81 ILE A CA 1
ATOM 642 C C . ILE A 1 81 ? 6.965 -0.036 -0.812 1.00 94.94 81 ILE A C 1
ATOM 644 O O . ILE A 1 81 ? 7.461 -1.004 -0.247 1.00 94.94 81 ILE A O 1
ATOM 648 N N . CYS A 1 82 ? 6.715 1.102 -0.163 1.00 93.44 82 CYS A N 1
ATOM 649 C CA . CYS A 1 82 ? 6.893 1.245 1.275 1.00 93.44 82 CYS A CA 1
ATOM 650 C C . CYS A 1 82 ? 5.722 0.606 2.028 1.00 93.44 82 CYS A C 1
ATOM 652 O O . CYS A 1 82 ? 4.570 0.898 1.717 1.00 93.44 82 CYS A O 1
ATOM 654 N N . THR A 1 83 ? 6.001 -0.195 3.058 1.00 93.38 83 THR A N 1
ATOM 655 C CA . THR A 1 83 ? 4.972 -0.831 3.902 1.00 93.38 83 THR A CA 1
ATOM 656 C C . THR A 1 83 ? 4.388 0.102 4.964 1.00 93.38 83 THR A C 1
ATOM 658 O O . THR A 1 83 ? 3.283 -0.146 5.443 1.00 93.38 83 THR A O 1
ATOM 661 N N . LYS A 1 84 ? 5.068 1.211 5.298 1.00 91.25 84 LYS A N 1
ATOM 662 C CA . LYS A 1 84 ? 4.653 2.128 6.378 1.00 91.25 84 LYS A CA 1
ATOM 663 C C . LYS A 1 84 ? 3.207 2.641 6.253 1.00 91.25 84 LYS A C 1
ATOM 665 O O . LYS A 1 84 ? 2.516 2.648 7.269 1.00 91.25 84 LYS A O 1
ATOM 670 N N . PRO A 1 85 ? 2.698 3.048 5.070 1.00 91.62 85 PRO A N 1
ATOM 671 C CA . PRO A 1 85 ? 1.294 3.443 4.932 1.00 91.62 85 PRO A CA 1
ATOM 672 C C . PRO A 1 85 ? 0.305 2.324 5.290 1.00 91.62 85 PRO A C 1
ATOM 674 O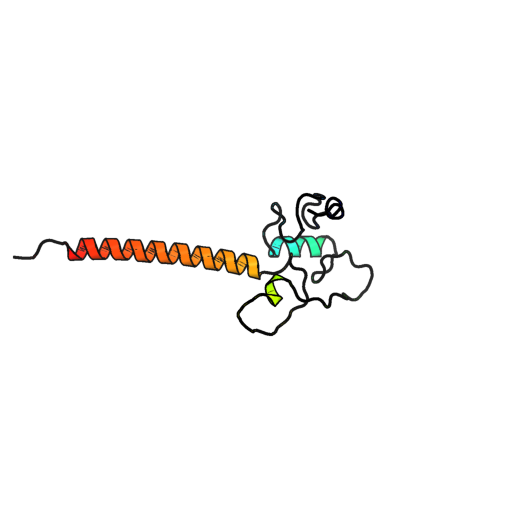 O . PRO A 1 85 ? -0.695 2.576 5.959 1.00 91.62 85 PRO A O 1
ATOM 677 N N . GLU A 1 86 ? 0.586 1.081 4.892 1.00 93.44 86 GLU A N 1
ATOM 678 C CA . GLU A 1 86 ? -0.262 -0.066 5.237 1.00 93.44 86 GLU A CA 1
ATOM 679 C C . GLU A 1 86 ? -0.185 -0.412 6.721 1.00 93.44 86 GLU A C 1
ATOM 681 O O . GLU A 1 86 ? -1.211 -0.660 7.351 1.00 93.44 86 GLU A O 1
ATOM 686 N N . GLU A 1 87 ? 1.021 -0.410 7.290 1.00 92.81 87 GLU A N 1
ATOM 687 C CA . GLU A 1 87 ? 1.249 -0.636 8.720 1.00 92.81 87 GLU A CA 1
ATOM 688 C C . GLU A 1 87 ? 0.525 0.409 9.568 1.00 92.81 87 GLU A C 1
ATOM 690 O O . GLU A 1 87 ? -0.090 0.071 10.582 1.00 92.81 87 GLU A O 1
ATOM 695 N N . PHE A 1 88 ? 0.541 1.670 9.130 1.00 92.19 88 PHE A N 1
ATOM 696 C CA . PHE A 1 88 ? -0.192 2.750 9.774 1.00 92.19 88 PHE A CA 1
ATOM 697 C C . PHE A 1 88 ? -1.703 2.506 9.732 1.00 92.19 88 PHE A C 1
ATOM 699 O O . PHE A 1 88 ? -2.345 2.521 10.784 1.00 92.19 88 PHE A O 1
ATOM 706 N N . THR A 1 89 ? -2.269 2.207 8.557 1.00 93.62 89 THR A N 1
ATOM 707 C CA . THR A 1 89 ? -3.697 1.876 8.422 1.00 93.62 89 THR A CA 1
ATOM 708 C C . THR A 1 89 ? -4.086 0.679 9.287 1.00 93.62 89 THR A C 1
ATOM 710 O O . THR A 1 89 ? -5.073 0.756 10.021 1.00 93.62 89 THR A O 1
ATOM 713 N N . ARG A 1 90 ? -3.285 -0.393 9.282 1.00 95.00 90 ARG A N 1
ATOM 714 C CA . ARG A 1 90 ? -3.506 -1.580 10.123 1.00 95.00 90 ARG A CA 1
ATOM 715 C C . ARG A 1 90 ? -3.492 -1.216 11.606 1.00 95.00 90 ARG A C 1
ATOM 717 O O . ARG A 1 90 ? -4.389 -1.598 12.348 1.00 95.00 90 ARG A O 1
ATOM 724 N N . SER A 1 91 ? -2.511 -0.427 12.035 1.00 95.88 91 SER A N 1
ATOM 725 C CA . SER A 1 91 ? -2.391 0.019 13.427 1.00 95.88 91 SER A CA 1
ATOM 726 C C . SER A 1 91 ? -3.551 0.919 13.858 1.00 95.88 91 SER A C 1
ATOM 728 O O . SER A 1 91 ? -3.921 0.932 15.030 1.00 95.88 91 SER A O 1
ATOM 730 N N . LEU A 1 92 ? -4.125 1.704 12.941 1.00 96.69 92 LEU A N 1
ATOM 731 C CA . LEU A 1 92 ? -5.332 2.485 13.210 1.00 96.69 92 LEU A CA 1
ATOM 732 C C . LEU A 1 92 ? -6.573 1.598 13.335 1.00 96.69 92 LEU A C 1
ATOM 734 O O . LEU A 1 92 ? -7.378 1.822 14.235 1.00 96.69 92 LEU A O 1
ATOM 738 N N . GLN A 1 93 ? -6.727 0.601 12.461 1.00 96.94 93 GLN A N 1
ATOM 739 C CA . GLN A 1 93 ? -7.836 -0.356 12.521 1.00 96.94 93 GLN A CA 1
ATOM 740 C C . GLN A 1 93 ? -7.813 -1.146 13.832 1.00 96.94 93 GLN A C 1
ATOM 742 O O . GLN A 1 93 ? -8.800 -1.127 14.562 1.00 96.94 93 GLN A O 1
ATOM 747 N N . LEU A 1 94 ? -6.656 -1.704 14.201 1.00 97.44 94 LEU A N 1
ATOM 748 C CA . LEU A 1 94 ? -6.478 -2.423 15.467 1.00 97.44 94 LEU A CA 1
ATOM 749 C C . LEU A 1 94 ? -6.818 -1.552 16.683 1.00 97.44 94 LEU A C 1
ATOM 751 O O . LEU A 1 94 ? -7.498 -2.003 17.600 1.00 97.44 94 LEU A O 1
ATOM 755 N N . ARG A 1 95 ? -6.396 -0.281 16.683 1.00 98.00 95 ARG A N 1
ATOM 756 C CA . ARG A 1 95 ? -6.747 0.665 17.754 1.00 98.00 95 ARG A CA 1
ATOM 757 C C . ARG A 1 95 ? -8.251 0.918 17.839 1.00 98.00 95 ARG A C 1
ATOM 759 O O . ARG A 1 95 ? -8.790 0.949 18.940 1.00 98.00 95 ARG A O 1
ATOM 766 N N . LYS A 1 96 ? -8.934 1.075 16.701 1.00 98.25 96 LYS A N 1
ATOM 767 C CA . LYS A 1 96 ? -10.397 1.244 16.668 1.00 98.25 96 LYS A CA 1
ATOM 768 C C . LYS A 1 96 ? -11.118 0.014 17.216 1.00 98.25 96 LYS A C 1
ATOM 770 O O . LYS A 1 96 ? -12.011 0.164 18.042 1.00 98.25 96 LYS A O 1
ATOM 775 N N . GLU A 1 97 ? -10.711 -1.180 16.795 1.00 98.12 97 GLU A N 1
ATOM 776 C CA . GLU A 1 97 ? -11.286 -2.445 17.267 1.00 98.12 97 GLU A CA 1
ATOM 777 C C . GLU A 1 97 ? -11.066 -2.645 18.768 1.00 98.12 97 GLU A C 1
ATOM 779 O O . GLU A 1 97 ? -11.993 -3.005 19.492 1.00 98.12 97 GLU A O 1
ATOM 784 N N . MET A 1 98 ? -9.854 -2.366 19.252 1.00 98.25 98 MET A N 1
ATOM 785 C CA . MET A 1 98 ? -9.531 -2.443 20.674 1.00 98.25 98 MET A CA 1
ATOM 786 C C . MET A 1 98 ? -10.382 -1.467 21.492 1.00 98.25 98 MET A C 1
ATOM 788 O O . MET A 1 98 ? -10.953 -1.868 22.502 1.00 98.25 98 MET A O 1
ATOM 792 N N . ASN A 1 99 ? -10.528 -0.221 21.036 1.00 98.31 99 ASN A N 1
ATOM 793 C CA . ASN A 1 99 ? -11.365 0.769 21.713 1.00 98.31 99 ASN A CA 1
ATOM 794 C C . ASN A 1 99 ? -12.838 0.345 21.747 1.00 98.31 99 ASN A C 1
ATOM 796 O O . ASN A 1 99 ? -13.467 0.454 22.793 1.00 98.31 99 ASN A O 1
ATOM 800 N N . ALA A 1 100 ? -13.371 -0.202 20.650 1.00 98.31 100 ALA A N 1
ATOM 801 C CA . ALA A 1 100 ? -14.740 -0.715 20.618 1.00 98.31 100 ALA A CA 1
ATOM 802 C C . ALA A 1 100 ? -14.955 -1.850 21.636 1.00 98.31 100 ALA A C 1
ATOM 804 O O . ALA A 1 100 ? -15.972 -1.878 22.325 1.00 98.31 100 ALA A O 1
ATOM 805 N N . ARG A 1 101 ? -13.974 -2.754 21.784 1.00 98.06 101 ARG A N 1
ATOM 806 C CA . ARG A 1 101 ? -14.013 -3.815 22.805 1.00 98.06 101 ARG A CA 1
ATOM 807 C C . ARG A 1 101 ? -13.955 -3.257 24.223 1.00 98.06 101 ARG A C 1
ATOM 809 O O . ARG A 1 101 ? -14.699 -3.727 25.074 1.00 98.06 101 ARG A O 1
ATOM 816 N N . ILE A 1 102 ? -13.096 -2.268 24.478 1.00 98.12 102 ILE A N 1
ATOM 817 C CA . ILE A 1 102 ? -13.010 -1.603 25.787 1.00 98.12 102 ILE A CA 1
ATOM 818 C C . ILE A 1 102 ? -14.364 -0.987 26.151 1.00 98.12 102 ILE A C 1
ATOM 820 O O . ILE A 1 102 ? -14.860 -1.243 27.243 1.00 98.12 102 ILE A O 1
ATOM 824 N N . THR A 1 103 ? -14.983 -0.245 25.230 1.00 98.19 103 THR A N 1
ATOM 825 C CA . THR A 1 103 ? -16.304 0.361 25.446 1.00 98.19 103 THR A CA 1
ATOM 826 C C . THR A 1 103 ? -17.375 -0.687 25.743 1.00 98.19 103 THR A C 1
ATOM 828 O O . THR A 1 103 ? -18.170 -0.508 26.661 1.00 98.19 103 THR A O 1
ATOM 831 N N . GLU A 1 104 ? -17.383 -1.804 25.015 1.00 97.75 104 GLU A N 1
ATOM 832 C CA . GLU A 1 104 ? -18.345 -2.880 25.264 1.00 97.75 104 GLU A CA 1
ATOM 833 C C . GLU A 1 104 ? -18.138 -3.539 26.636 1.00 97.75 104 GLU A C 1
ATOM 835 O O . GLU A 1 104 ? -19.105 -3.751 27.367 1.00 97.75 104 GLU A O 1
ATOM 840 N N . TYR A 1 105 ? -16.892 -3.806 27.040 1.00 96.75 105 TYR A N 1
ATOM 841 C CA . TYR A 1 105 ? -16.616 -4.348 28.372 1.00 96.75 105 TYR A CA 1
ATOM 842 C C . TYR A 1 105 ? -16.991 -3.376 29.494 1.00 96.75 105 TYR A C 1
ATOM 844 O O . TYR A 1 105 ? -17.528 -3.808 30.511 1.00 96.75 105 TYR A O 1
ATOM 852 N N . GLN A 1 106 ? -16.760 -2.074 29.310 1.00 96.44 106 GLN A N 1
ATOM 853 C CA . GLN A 1 106 ? -17.192 -1.047 30.264 1.00 96.44 106 GLN A CA 1
ATOM 854 C C . GLN A 1 106 ? -18.714 -1.078 30.458 1.00 96.44 106 GLN A C 1
ATOM 856 O O . GLN A 1 106 ? -19.181 -1.158 31.592 1.00 96.44 106 GLN A O 1
ATOM 861 N N . ARG A 1 107 ? -19.479 -1.142 29.360 1.00 95.69 107 ARG A N 1
ATOM 862 C CA . ARG A 1 107 ? -20.946 -1.252 29.391 1.00 95.69 107 ARG A CA 1
ATOM 863 C C . ARG A 1 107 ? -21.420 -2.506 30.130 1.00 95.69 107 ARG A C 1
ATOM 865 O O . ARG A 1 107 ? -22.381 -2.451 30.892 1.00 95.69 107 ARG A O 1
ATOM 872 N N . GLN A 1 108 ? -20.767 -3.646 29.908 1.00 94.50 108 GLN A N 1
ATOM 873 C CA . GLN A 1 108 ? -21.110 -4.888 30.608 1.00 94.50 108 GLN A CA 1
ATOM 874 C C . GLN A 1 108 ? -20.852 -4.770 32.113 1.00 94.50 108 GLN A C 1
ATOM 876 O O . GLN A 1 108 ? -21.711 -5.145 32.907 1.00 94.50 108 GLN A O 1
ATOM 881 N N . LEU A 1 109 ? -19.704 -4.216 32.516 1.00 94.31 109 LEU A N 1
ATOM 882 C CA . LEU A 1 109 ? -19.373 -4.018 33.930 1.00 94.31 109 LEU A CA 1
ATOM 883 C C . LEU A 1 109 ? -20.376 -3.101 34.639 1.00 94.31 109 LEU A C 1
ATOM 885 O O . LEU A 1 109 ? -20.766 -3.401 35.763 1.00 94.31 109 LEU A O 1
ATOM 889 N N . GLU A 1 110 ? -20.842 -2.039 33.980 1.00 92.31 110 GLU A N 1
ATOM 890 C CA . GLU A 1 110 ? -21.909 -1.175 34.504 1.00 92.31 110 GLU A CA 1
ATOM 891 C C . GLU A 1 110 ? -23.214 -1.952 34.729 1.00 92.31 110 GLU A C 1
ATOM 893 O O . GLU A 1 110 ? -23.853 -1.802 35.768 1.00 92.31 110 GLU A O 1
ATOM 898 N N . GLN A 1 111 ? -23.586 -2.839 33.801 1.00 88.50 111 GLN A N 1
ATOM 899 C CA . GLN A 1 111 ? -24.782 -3.677 33.936 1.00 88.50 111 GLN A CA 1
ATOM 900 C C . GLN A 1 111 ? -24.674 -4.692 35.083 1.00 88.50 111 GLN A C 1
ATOM 902 O O . GLN A 1 111 ? -25.650 -4.895 35.801 1.00 88.50 111 GLN A O 1
ATOM 907 N N . TYR A 1 112 ? -23.503 -5.305 35.286 1.00 83.19 112 TYR A N 1
ATOM 908 C CA . TYR A 1 112 ? -23.270 -6.210 36.420 1.00 83.19 112 TYR A CA 1
ATOM 909 C C . TYR A 1 112 ? -23.185 -5.464 37.759 1.00 83.19 112 TYR A C 1
ATOM 911 O O . TYR A 1 112 ? -23.688 -5.963 38.763 1.00 83.19 112 TYR A O 1
ATOM 919 N N . GLY A 1 113 ? -22.587 -4.269 37.781 1.00 73.31 113 GLY A N 1
ATOM 920 C CA . GLY A 1 113 ? -22.514 -3.409 38.966 1.00 73.31 113 GLY A CA 1
ATOM 921 C C . GLY A 1 113 ? -23.860 -2.797 39.372 1.00 73.31 113 GLY A C 1
ATOM 922 O O . GLY A 1 113 ? -24.041 -2.459 40.537 1.00 73.31 113 GLY A O 1
ATOM 923 N N . ALA A 1 114 ? -24.810 -2.697 38.437 1.00 64.44 114 ALA A N 1
ATOM 924 C CA . ALA A 1 114 ? -26.190 -2.268 38.672 1.00 64.44 114 ALA A CA 1
ATOM 925 C C . ALA A 1 114 ? -27.167 -3.431 38.964 1.00 64.44 114 ALA A C 1
ATOM 927 O O . ALA A 1 114 ? -28.379 -3.214 39.018 1.00 64.44 114 ALA A O 1
ATOM 928 N N . GLY A 1 115 ? -26.671 -4.666 39.128 1.00 58.88 115 GLY A N 1
ATOM 929 C CA . GLY A 1 115 ? -27.491 -5.812 39.536 1.00 58.88 115 GLY A CA 1
ATOM 930 C C . GLY A 1 115 ? -28.122 -5.607 40.924 1.00 58.88 115 GLY A C 1
ATOM 931 O O . GLY A 1 115 ? -27.563 -4.870 41.737 1.00 58.88 115 GLY A O 1
ATOM 932 N N . PRO A 1 116 ? -29.286 -6.225 41.217 1.00 57.78 116 PRO A N 1
ATOM 933 C CA . PRO A 1 116 ? -30.027 -5.954 42.444 1.00 57.78 116 PRO A CA 1
ATOM 934 C C . PRO A 1 116 ? -29.168 -6.273 43.670 1.00 57.78 116 PRO A C 1
ATOM 936 O O . PRO A 1 116 ? -28.587 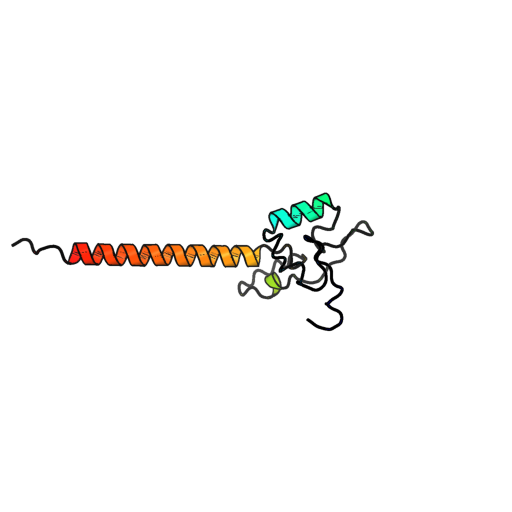-7.360 43.765 1.00 57.78 116 PRO A O 1
ATOM 939 N N . SER A 1 117 ? -29.100 -5.309 44.594 1.00 61.38 117 SER A N 1
ATOM 940 C CA . SER A 1 117 ? -28.559 -5.510 45.937 1.00 61.38 117 SER A CA 1
ATOM 941 C C . SER A 1 117 ? -29.205 -6.765 46.522 1.00 61.38 117 SER A C 1
ATOM 943 O O . SER A 1 117 ? -30.428 -6.903 46.499 1.00 61.38 117 SER A O 1
ATOM 945 N N . ARG A 1 118 ? -28.385 -7.724 46.955 1.00 62.97 118 ARG A N 1
ATOM 946 C CA . ARG A 1 118 ? -28.877 -8.896 47.679 1.00 62.97 118 ARG A CA 1
ATOM 947 C C . ARG A 1 118 ? -29.211 -8.431 49.093 1.00 62.97 118 ARG A C 1
ATOM 949 O O . ARG A 1 118 ? -28.293 -8.303 49.900 1.00 62.97 118 ARG A O 1
ATOM 956 N N . ASP A 1 119 ? -30.482 -8.109 49.313 1.00 54.38 119 ASP A N 1
ATOM 957 C CA . ASP A 1 119 ? -31.077 -7.949 50.646 1.00 54.38 119 ASP A CA 1
ATOM 958 C C . ASP A 1 119 ? -31.055 -9.275 51.426 1.00 54.38 119 ASP A C 1
ATOM 960 O O . ASP A 1 119 ? -31.215 -10.349 50.790 1.00 54.38 119 ASP A O 1
#

Secondary structure (DSSP, 8-state):
--TTGGGPBPTTT--BSS--GGG-SS---HHHHHHHHHHTTB-TTT-SBPSSSS----SPPHHHHT-SS---------GGG-SHHHHHHHHHHHHHHHHHHHHHHHHHHHHHHTSPP--

pLDDT: mean 85.83, std 13.63, range [50.12, 98.31]